Protein AF-A0A6P1TT01-F1 (afdb_monomer_lite)

Radius of gyration: 15.27 Å; chains: 1; bounding box: 37×25×44 Å

Organism: NCBI:txid2696063

Foldseek 3Di:
DPPLLLVVLQVLLVVLLVLLCVQQVDPDDALVSLCQQLVPVHHFKDLDPCPDPVRNVVSVVLSVLSNVLCCVNVVPCVVDPSVPDDDDPVNSVVSVVSSVVSVVSSVSMHTDPVD

Structure (mmCIF, N/CA/C/O backbone):
data_AF-A0A6P1TT01-F1
#
_entry.id   AF-A0A6P1TT01-F1
#
loop_
_atom_site.group_PDB
_atom_site.id
_atom_site.type_symbol
_atom_site.label_atom_id
_atom_site.label_alt_id
_atom_site.label_comp_id
_atom_site.label_asym_id
_atom_site.label_entity_id
_atom_site.label_seq_id
_atom_site.pdbx_PDB_ins_code
_atom_site.Cartn_x
_atom_site.Cartn_y
_atom_site.Cartn_z
_atom_site.occupancy
_atom_site.B_iso_or_equiv
_atom_site.auth_seq_id
_atom_site.auth_comp_id
_atom_site.auth_asym_id
_atom_site.auth_atom_id
_atom_site.pdbx_PDB_model_num
ATOM 1 N N . MET A 1 1 ? 21.990 -9.1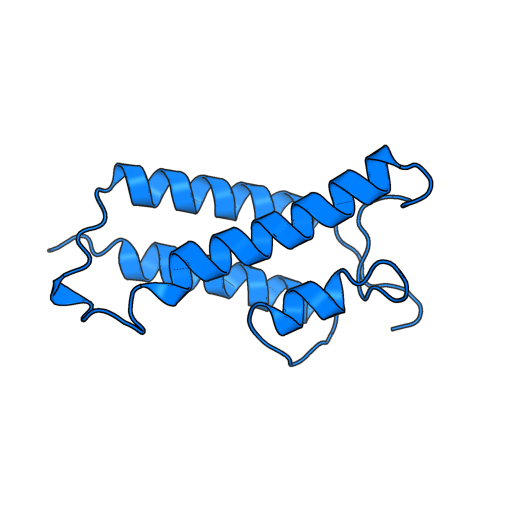92 -22.691 1.00 42.09 1 MET A N 1
ATOM 2 C CA . MET A 1 1 ? 20.644 -9.279 -22.089 1.00 42.09 1 MET A CA 1
ATOM 3 C C . MET A 1 1 ? 20.247 -7.845 -21.770 1.00 42.09 1 MET A C 1
ATOM 5 O O . MET A 1 1 ? 21.066 -7.169 -21.169 1.00 42.09 1 MET A O 1
ATOM 9 N N . ARG A 1 2 ? 19.124 -7.308 -22.267 1.00 50.53 2 ARG A N 1
ATOM 10 C CA . ARG A 1 2 ? 18.625 -6.043 -21.694 1.00 50.53 2 ARG A CA 1
ATOM 11 C C . ARG A 1 2 ? 18.121 -6.413 -20.307 1.00 50.53 2 ARG A C 1
ATOM 13 O O . ARG A 1 2 ? 17.272 -7.296 -20.224 1.00 50.53 2 ARG A O 1
ATOM 20 N N . GLU A 1 3 ? 18.691 -5.831 -19.261 1.00 55.94 3 GLU A N 1
ATOM 21 C CA . GLU A 1 3 ? 18.116 -5.933 -17.923 1.00 55.94 3 GLU A CA 1
ATOM 22 C C . GLU A 1 3 ? 16.812 -5.142 -17.949 1.00 55.94 3 GLU A C 1
ATOM 24 O O . GLU A 1 3 ? 16.793 -3.915 -17.916 1.00 55.94 3 GLU A O 1
ATOM 29 N N . ASP A 1 4 ? 15.715 -5.855 -18.181 1.00 69.69 4 ASP A N 1
ATOM 30 C CA . ASP A 1 4 ? 14.397 -5.252 -18.267 1.00 69.69 4 ASP A CA 1
ATOM 31 C C . ASP A 1 4 ? 13.809 -5.159 -16.857 1.00 69.69 4 ASP A C 1
ATOM 33 O O . ASP A 1 4 ? 12.984 -5.973 -16.439 1.00 69.69 4 ASP A O 1
ATOM 37 N N . TYR A 1 5 ? 14.276 -4.167 -16.093 1.00 80.25 5 TYR A N 1
ATOM 38 C CA . TYR A 1 5 ? 13.797 -3.894 -14.732 1.00 80.25 5 TYR A CA 1
ATOM 39 C C . TYR A 1 5 ? 12.298 -3.578 -14.677 1.00 80.25 5 TYR A C 1
ATOM 41 O O . TYR A 1 5 ? 11.715 -3.560 -13.592 1.00 80.25 5 TYR A O 1
ATOM 49 N N . TYR A 1 6 ? 11.665 -3.336 -15.831 1.00 80.00 6 TYR A N 1
ATOM 50 C CA . TYR A 1 6 ? 10.225 -3.158 -15.930 1.00 80.00 6 TYR A CA 1
ATOM 51 C C . TYR A 1 6 ? 9.474 -4.333 -15.319 1.00 80.00 6 TYR A C 1
ATOM 53 O O . TYR A 1 6 ? 8.610 -4.108 -14.481 1.00 80.00 6 TYR A O 1
ATOM 61 N N . ASP A 1 7 ? 9.816 -5.567 -15.702 1.00 83.81 7 ASP A N 1
ATOM 62 C CA . ASP A 1 7 ? 9.076 -6.747 -15.250 1.00 83.81 7 ASP A CA 1
ATOM 63 C C . ASP A 1 7 ? 9.227 -6.924 -13.733 1.00 83.81 7 ASP A C 1
ATOM 65 O O . ASP A 1 7 ? 8.249 -7.194 -13.041 1.00 83.81 7 ASP A O 1
ATOM 69 N N . ALA A 1 8 ? 10.420 -6.659 -13.191 1.00 88.62 8 ALA A N 1
ATOM 70 C CA . ALA A 1 8 ? 10.661 -6.698 -11.750 1.00 88.62 8 ALA A CA 1
ATOM 71 C C . ALA A 1 8 ? 9.827 -5.652 -10.992 1.00 88.62 8 ALA A C 1
ATOM 73 O O . ALA A 1 8 ? 9.140 -5.987 -10.029 1.00 88.62 8 ALA A O 1
ATOM 74 N N . VAL A 1 9 ? 9.847 -4.392 -11.439 1.00 89.25 9 VAL A N 1
ATOM 75 C CA . VAL A 1 9 ? 9.070 -3.302 -10.824 1.00 89.25 9 VAL A CA 1
ATOM 76 C C . VAL A 1 9 ? 7.564 -3.550 -10.952 1.00 89.25 9 VAL A C 1
ATOM 78 O O . VAL A 1 9 ? 6.810 -3.324 -10.005 1.00 89.25 9 VAL A O 1
ATOM 81 N N . PHE A 1 10 ? 7.121 -4.034 -12.111 1.00 88.38 10 PHE A N 1
ATOM 82 C CA . PHE A 1 10 ? 5.718 -4.296 -12.408 1.00 88.38 10 PHE A CA 1
ATOM 83 C C . PHE A 1 10 ? 5.157 -5.439 -11.558 1.00 88.38 10 PHE A C 1
ATOM 85 O O . PHE A 1 10 ? 4.098 -5.285 -10.946 1.00 88.38 10 PHE A O 1
ATOM 92 N N . GLU A 1 11 ? 5.871 -6.563 -11.464 1.00 90.75 11 GLU A N 1
ATOM 93 C CA . GLU A 1 11 ? 5.462 -7.688 -10.618 1.00 90.75 11 GLU A CA 1
ATOM 94 C C . GLU A 1 11 ? 5.544 -7.339 -9.126 1.00 90.75 11 GLU A C 1
ATOM 96 O O . GLU A 1 11 ? 4.636 -7.680 -8.365 1.00 90.75 11 GLU A O 1
ATOM 101 N N . ALA A 1 12 ? 6.553 -6.572 -8.700 1.00 93.44 12 ALA A N 1
ATOM 102 C CA . ALA A 1 12 ? 6.638 -6.093 -7.322 1.00 93.44 12 ALA A CA 1
ATOM 103 C C . ALA A 1 12 ? 5.441 -5.193 -6.949 1.00 93.44 12 ALA A C 1
ATOM 105 O O . ALA A 1 12 ? 4.844 -5.358 -5.885 1.00 93.44 12 ALA A O 1
ATOM 106 N N . ALA A 1 13 ? 5.015 -4.296 -7.846 1.00 93.31 13 ALA A N 1
ATOM 107 C CA . ALA A 1 13 ? 3.836 -3.457 -7.626 1.00 93.31 13 ALA A CA 1
ATOM 108 C C . ALA A 1 13 ? 2.526 -4.269 -7.566 1.00 93.31 13 ALA A C 1
ATOM 110 O O . ALA A 1 13 ? 1.648 -3.963 -6.756 1.00 93.31 13 ALA A O 1
ATOM 111 N N . LYS A 1 14 ? 2.389 -5.336 -8.368 1.00 92.81 14 LYS A N 1
ATOM 112 C CA . LYS A 1 14 ? 1.254 -6.272 -8.251 1.00 92.81 14 LYS A CA 1
ATOM 113 C C . LYS A 1 14 ? 1.235 -6.988 -6.903 1.00 92.81 14 LYS A C 1
ATOM 115 O O . LYS A 1 14 ? 0.156 -7.196 -6.349 1.00 92.81 14 LYS A O 1
ATOM 120 N N . GLY A 1 15 ? 2.410 -7.321 -6.368 1.00 95.38 15 GLY A N 1
ATOM 121 C CA . GLY A 1 15 ? 2.563 -7.933 -5.050 1.00 95.38 15 GLY A CA 1
ATOM 122 C C . GLY A 1 15 ? 1.924 -7.116 -3.923 1.00 95.38 15 GLY A C 1
ATOM 123 O O . GLY A 1 15 ? 1.334 -7.694 -3.013 1.00 95.38 15 GLY A O 1
ATOM 124 N N . LEU A 1 16 ? 1.952 -5.779 -3.997 1.00 97.06 16 LEU A N 1
ATOM 125 C CA . LEU A 1 16 ? 1.264 -4.911 -3.030 1.00 97.06 16 LEU A CA 1
ATOM 126 C C . LEU A 1 16 ? -0.256 -5.096 -3.065 1.00 97.06 16 LEU A C 1
ATOM 128 O O . LEU A 1 16 ? -0.874 -5.302 -2.022 1.00 97.06 16 LEU A O 1
ATOM 132 N N . ALA A 1 17 ? -0.856 -5.059 -4.258 1.00 96.31 17 ALA A N 1
ATOM 133 C CA . ALA A 1 17 ? -2.293 -5.281 -4.413 1.00 96.31 17 ALA A CA 1
ATOM 134 C C . ALA A 1 17 ? -2.688 -6.685 -3.937 1.00 96.31 17 ALA A C 1
ATOM 136 O O . ALA A 1 17 ? -3.692 -6.851 -3.250 1.00 96.31 17 ALA A O 1
ATOM 137 N N . GLU A 1 18 ? -1.864 -7.689 -4.237 1.00 97.56 18 GLU A N 1
ATOM 138 C CA . GLU A 1 18 ? -2.103 -9.052 -3.777 1.00 97.56 18 GLU A CA 1
ATOM 139 C C . GLU A 1 18 ? -2.060 -9.169 -2.252 1.00 97.56 18 GLU A C 1
ATOM 141 O O . GLU A 1 18 ? -2.967 -9.747 -1.657 1.00 97.56 18 GLU A O 1
ATOM 146 N N . ARG A 1 19 ? -1.086 -8.537 -1.592 1.00 97.69 19 ARG A N 1
ATOM 147 C CA . ARG A 1 19 ? -1.032 -8.498 -0.125 1.00 97.69 19 ARG A CA 1
ATOM 148 C C . ARG A 1 19 ? -2.247 -7.815 0.490 1.00 97.69 19 ARG A C 1
ATOM 150 O O . ARG A 1 19 ? -2.809 -8.332 1.452 1.00 97.69 19 ARG A O 1
ATOM 157 N N . VAL A 1 20 ? -2.708 -6.703 -0.083 1.00 98.31 20 VAL A N 1
ATOM 158 C CA . VAL A 1 20 ? -3.939 -6.048 0.386 1.00 98.31 20 VAL A CA 1
ATOM 159 C C . VAL A 1 20 ? -5.145 -6.978 0.237 1.00 98.31 20 VAL A C 1
ATOM 161 O O . VAL A 1 20 ? -5.949 -7.070 1.163 1.00 98.31 20 VAL A O 1
ATOM 164 N N . ARG A 1 21 ? -5.271 -7.723 -0.868 1.00 98.25 21 ARG A N 1
ATOM 165 C CA . ARG A 1 21 ? -6.340 -8.726 -1.022 1.00 98.25 21 ARG A CA 1
ATOM 166 C C . ARG A 1 21 ? -6.239 -9.851 0.002 1.00 98.25 21 ARG A C 1
ATOM 168 O O . ARG A 1 21 ? -7.255 -10.220 0.578 1.00 98.25 21 ARG A O 1
ATOM 175 N N . GLN A 1 22 ? -5.039 -10.351 0.282 1.00 98.12 22 GLN A N 1
ATOM 176 C CA . GLN A 1 22 ? -4.830 -11.398 1.288 1.00 98.12 22 GLN A CA 1
ATOM 177 C C . GLN A 1 22 ? -5.249 -10.947 2.691 1.00 98.12 22 GLN A C 1
ATOM 179 O O . GLN A 1 22 ? -5.876 -11.714 3.418 1.00 98.12 22 GLN A O 1
ATOM 184 N N . ILE A 1 23 ? -4.963 -9.694 3.055 1.00 98.25 23 ILE A N 1
ATOM 185 C CA . ILE A 1 23 ? -5.366 -9.123 4.348 1.00 98.25 23 ILE A CA 1
ATOM 186 C C . ILE A 1 23 ? -6.884 -8.899 4.394 1.00 98.25 23 ILE A C 1
ATOM 188 O O . ILE A 1 23 ? -7.542 -9.247 5.371 1.00 98.25 23 ILE A O 1
ATOM 192 N N . THR A 1 24 ? -7.453 -8.305 3.344 1.00 98.12 24 THR A N 1
ATOM 193 C CA . THR A 1 24 ? -8.830 -7.777 3.368 1.00 98.12 24 THR A CA 1
ATOM 194 C C . THR A 1 24 ? -9.898 -8.758 2.888 1.00 98.12 24 THR A C 1
ATOM 196 O O . THR A 1 24 ? -11.071 -8.579 3.202 1.00 98.12 24 THR A O 1
ATOM 199 N N . GLY A 1 25 ? -9.527 -9.769 2.100 1.00 97.38 25 GLY A N 1
ATOM 200 C CA . GLY A 1 25 ? -10.456 -10.647 1.386 1.00 97.38 25 GLY A CA 1
ATOM 201 C C . GLY A 1 25 ? -11.158 -9.997 0.184 1.00 97.38 25 GLY A C 1
ATOM 202 O O . GLY A 1 25 ? -12.046 -10.614 -0.403 1.00 97.38 25 GLY A O 1
ATOM 203 N N . LEU A 1 26 ? -10.798 -8.764 -0.187 1.00 97.75 26 LEU A N 1
ATOM 204 C CA . LEU A 1 26 ? -11.374 -8.075 -1.343 1.00 97.75 26 LEU A CA 1
ATOM 205 C C . LEU A 1 26 ? -10.919 -8.717 -2.663 1.00 97.75 26 LEU A C 1
ATOM 207 O O . LEU A 1 26 ? -9.805 -9.222 -2.777 1.00 97.75 26 LEU A O 1
ATOM 211 N N . SER A 1 27 ? -11.773 -8.645 -3.687 1.00 96.31 27 SER A N 1
ATOM 212 C CA . SER A 1 27 ? -11.480 -9.121 -5.049 1.00 96.31 27 SER A CA 1
ATOM 213 C C . SER A 1 27 ? -11.270 -7.996 -6.069 1.00 96.31 27 SER A C 1
ATOM 215 O O . SER A 1 27 ? -10.977 -8.273 -7.231 1.00 96.31 27 SER A O 1
ATOM 217 N N . SER A 1 28 ? -11.417 -6.732 -5.656 1.00 95.00 28 SER A N 1
ATOM 218 C CA . SER A 1 28 ? -11.143 -5.570 -6.506 1.00 95.00 28 SER A CA 1
ATOM 219 C C . SER A 1 28 ? -9.642 -5.415 -6.797 1.00 95.00 28 SER A C 1
ATOM 221 O O . SER A 1 28 ? -8.787 -6.068 -6.190 1.00 95.00 28 SER A O 1
ATOM 223 N N . ASP A 1 29 ? -9.307 -4.540 -7.748 1.00 89.00 29 ASP A N 1
ATOM 224 C CA . ASP A 1 29 ? -7.927 -4.294 -8.175 1.00 89.00 29 ASP A CA 1
ATOM 225 C C . ASP A 1 29 ? -7.632 -2.793 -8.324 1.00 89.00 29 ASP A C 1
ATOM 227 O O . ASP A 1 29 ? -8.535 -1.958 -8.402 1.00 89.00 29 ASP A O 1
ATOM 231 N N . GLY A 1 30 ? -6.345 -2.449 -8.353 1.00 86.75 30 GLY A N 1
ATOM 232 C CA . GLY A 1 30 ? -5.853 -1.080 -8.505 1.00 86.75 30 GLY A CA 1
ATOM 233 C C . GLY A 1 30 ? -6.391 -0.077 -7.491 1.00 86.75 30 GLY A C 1
ATOM 234 O O . GLY A 1 30 ? -6.542 -0.399 -6.317 1.00 86.75 30 GLY A O 1
ATOM 235 N N . GLY A 1 31 ? -6.643 1.159 -7.933 1.00 90.62 31 GLY A N 1
ATOM 236 C CA . GLY A 1 31 ? -7.080 2.238 -7.039 1.00 90.62 31 GLY A CA 1
ATOM 237 C C . GLY A 1 31 ? -8.352 1.891 -6.260 1.00 90.62 31 GLY A C 1
ATOM 238 O O . GLY A 1 31 ? -8.445 2.174 -5.072 1.00 90.62 31 GLY A O 1
ATOM 239 N N . GLU A 1 32 ? -9.302 1.181 -6.877 1.00 94.94 32 GLU A N 1
ATOM 240 C CA . GLU A 1 32 ? -10.535 0.760 -6.200 1.00 94.94 32 GLU A CA 1
ATOM 241 C C . GLU A 1 32 ? -10.256 -0.143 -4.988 1.00 94.94 32 GLU A C 1
ATOM 243 O O . GLU A 1 32 ? -10.896 0.005 -3.944 1.00 94.94 32 GLU A O 1
ATOM 248 N N . LEU A 1 33 ? -9.290 -1.062 -5.102 1.00 97.50 33 LEU A N 1
ATOM 249 C CA . LEU A 1 33 ? -8.865 -1.917 -3.993 1.00 97.50 33 LEU A CA 1
ATOM 250 C C . LEU A 1 33 ? -8.351 -1.089 -2.817 1.00 97.50 33 LEU A C 1
ATOM 252 O O . LEU A 1 33 ? -8.808 -1.286 -1.693 1.00 97.50 33 LEU A O 1
ATOM 256 N N . PHE A 1 34 ? -7.439 -0.151 -3.070 1.00 97.50 34 PHE A N 1
ATOM 257 C CA . PHE A 1 34 ? -6.838 0.656 -2.010 1.00 97.50 34 PHE A CA 1
ATOM 258 C C . PHE A 1 34 ? -7.847 1.626 -1.386 1.00 97.50 34 PHE A C 1
ATOM 260 O O . PHE A 1 34 ? -7.902 1.741 -0.162 1.00 97.50 34 PHE A O 1
ATOM 267 N N . GLN A 1 35 ? -8.716 2.249 -2.188 1.00 97.06 35 GLN A N 1
ATOM 268 C CA . GLN A 1 35 ? -9.781 3.114 -1.672 1.00 97.06 35 GLN A CA 1
ATOM 269 C C . GLN A 1 35 ? -10.752 2.358 -0.765 1.00 97.06 35 GLN A C 1
ATOM 271 O O . GLN A 1 35 ? -11.108 2.871 0.294 1.00 97.06 35 GLN A O 1
ATOM 276 N N . LYS A 1 36 ? -11.160 1.138 -1.140 1.00 97.50 36 LYS A N 1
ATOM 277 C CA . LYS A 1 36 ? -12.036 0.305 -0.301 1.00 97.50 36 LYS A CA 1
ATOM 278 C C . LYS A 1 36 ? -11.322 -0.191 0.954 1.00 97.50 36 LYS A C 1
ATOM 280 O O . LYS A 1 36 ? -11.875 -0.091 2.044 1.00 97.50 36 LYS A O 1
ATOM 285 N N . ALA A 1 37 ? -10.097 -0.697 0.818 1.00 98.06 37 ALA A N 1
ATOM 286 C CA . ALA A 1 37 ? -9.344 -1.262 1.935 1.00 98.06 37 ALA A CA 1
ATOM 287 C C . ALA A 1 37 ? -9.056 -0.231 3.040 1.00 98.06 37 ALA A C 1
ATOM 289 O O . ALA A 1 37 ? -9.174 -0.553 4.222 1.00 98.06 37 ALA A O 1
ATOM 290 N N . PHE A 1 38 ? -8.748 1.010 2.652 1.00 97.50 38 PHE A N 1
ATOM 291 C CA . PHE A 1 38 ? -8.386 2.111 3.548 1.00 97.50 38 PHE A CA 1
ATOM 292 C C . PHE A 1 38 ? -9.495 3.179 3.662 1.00 97.50 38 PHE A C 1
ATOM 294 O O . PHE A 1 38 ? -9.225 4.364 3.885 1.00 97.50 38 PHE A O 1
ATOM 301 N N . ALA A 1 39 ? -10.763 2.803 3.487 1.00 95.19 39 ALA A N 1
ATOM 302 C CA . ALA A 1 39 ? -11.878 3.737 3.619 1.00 95.19 39 ALA A CA 1
ATOM 303 C C . ALA A 1 39 ? -12.024 4.207 5.080 1.00 95.19 39 ALA A C 1
ATOM 305 O O . ALA A 1 39 ? -12.426 3.428 5.929 1.00 95.19 39 ALA A O 1
ATOM 306 N N . LYS A 1 40 ? -11.765 5.487 5.392 1.00 86.75 40 LYS A N 1
ATOM 307 C CA . LYS A 1 40 ? -11.751 6.011 6.783 1.00 86.75 40 LYS A CA 1
ATOM 308 C C . LYS A 1 40 ? -12.986 5.671 7.633 1.00 86.75 40 LYS A C 1
ATOM 310 O O . LYS A 1 40 ? -12.863 5.564 8.846 1.00 86.75 40 LYS A O 1
ATOM 315 N N . GLY A 1 41 ? -14.164 5.565 7.016 1.00 88.44 41 GLY A N 1
ATOM 316 C CA . GLY A 1 41 ? -15.415 5.268 7.723 1.00 88.44 41 GLY A CA 1
ATOM 317 C C . GLY A 1 41 ? -15.740 3.779 7.857 1.00 88.44 41 GLY A C 1
ATOM 318 O O . GLY A 1 41 ? -16.496 3.412 8.747 1.00 88.44 41 GLY A O 1
ATOM 319 N N . ASP A 1 42 ? -15.192 2.936 6.983 1.00 94.56 42 ASP A N 1
ATOM 320 C CA . ASP A 1 42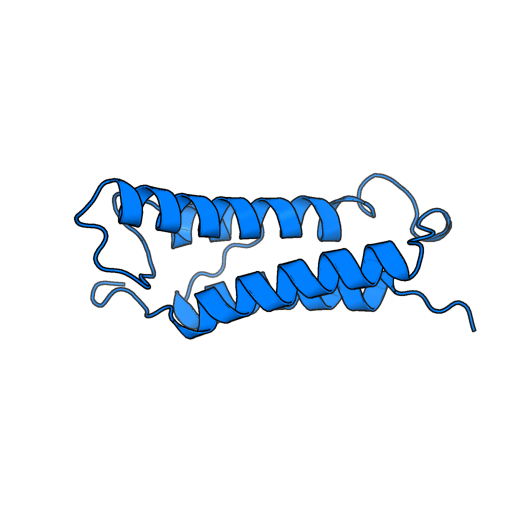 ? -15.490 1.501 6.928 1.00 94.56 42 ASP A CA 1
ATOM 321 C C . ASP A 1 42 ? -14.309 0.725 6.306 1.00 94.56 42 ASP A C 1
ATOM 323 O O . ASP A 1 42 ? -14.437 0.142 5.223 1.00 94.56 42 ASP A O 1
ATOM 327 N N . PRO A 1 43 ? -13.115 0.783 6.925 1.00 96.38 43 PRO A N 1
ATOM 328 C CA . PRO A 1 43 ? -11.923 0.181 6.345 1.00 96.38 43 PRO A CA 1
ATOM 329 C C . PRO A 1 43 ? -11.977 -1.345 6.474 1.00 96.38 43 PRO A C 1
ATOM 331 O O . PRO A 1 43 ? -12.696 -1.903 7.305 1.00 96.38 43 PRO A O 1
ATOM 334 N N . TYR A 1 44 ? -11.175 -2.035 5.666 1.00 98.25 44 TYR A N 1
ATOM 335 C CA . TYR A 1 44 ? -11.019 -3.491 5.752 1.00 98.25 44 TYR A CA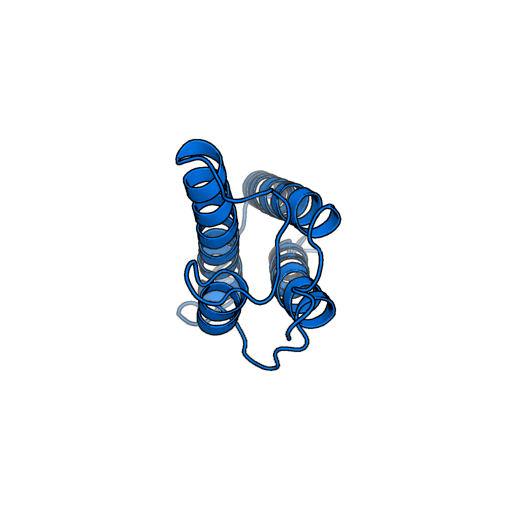 1
ATOM 336 C C . TYR A 1 44 ? -9.777 -3.920 6.522 1.00 98.25 44 TYR A C 1
ATOM 338 O O . TYR A 1 44 ? -9.658 -5.087 6.896 1.00 98.25 44 TYR A O 1
ATOM 346 N N . LEU A 1 45 ? -8.865 -2.986 6.774 1.00 97.69 45 LEU A N 1
ATOM 347 C CA . LEU A 1 45 ? -7.654 -3.222 7.536 1.00 97.69 45 LEU A CA 1
ATOM 348 C C . LEU A 1 45 ? -7.326 -2.039 8.447 1.00 97.69 45 LEU A C 1
ATOM 350 O O . LEU A 1 45 ? -7.865 -0.944 8.284 1.00 97.69 45 LEU A O 1
ATOM 354 N N . PHE A 1 46 ? -6.434 -2.271 9.401 1.00 96.56 46 PHE A N 1
ATOM 355 C CA . PHE A 1 46 ? -5.858 -1.254 10.273 1.00 96.56 46 PHE A CA 1
ATOM 356 C C . PHE A 1 46 ? -4.419 -1.630 10.634 1.00 96.56 46 PHE A C 1
ATOM 358 O O . PHE A 1 46 ? -4.087 -2.811 10.663 1.00 96.56 46 PHE A O 1
ATOM 365 N N . PHE A 1 47 ? -3.585 -0.634 10.925 1.00 96.69 47 PHE A N 1
ATOM 366 C CA . PHE A 1 47 ? -2.224 -0.827 11.455 1.00 96.69 47 PHE A CA 1
ATOM 367 C C . PHE A 1 47 ? -1.903 0.117 12.628 1.00 96.69 47 PHE A C 1
ATOM 369 O O . PHE A 1 47 ? -0.888 -0.032 13.296 1.00 96.69 47 PHE A O 1
ATOM 376 N N . ASN A 1 48 ? -2.784 1.079 12.918 1.00 94.44 48 ASN A N 1
ATOM 377 C CA . ASN A 1 48 ? -2.709 1.963 14.078 1.00 94.44 48 ASN A CA 1
ATOM 378 C C . ASN A 1 48 ? -4.115 2.141 14.689 1.00 94.44 48 ASN A C 1
ATOM 380 O O . ASN A 1 48 ? -5.079 1.516 14.236 1.00 94.44 48 ASN A O 1
ATOM 384 N N . SER A 1 49 ? -4.250 2.966 15.733 1.00 93.00 49 SER A N 1
ATOM 385 C CA . SER A 1 49 ? -5.520 3.102 16.465 1.00 93.00 49 SER A CA 1
ATOM 386 C C . SER A 1 49 ? -6.536 4.055 15.812 1.00 93.00 49 SER A C 1
ATOM 388 O O . SER A 1 49 ? -7.704 4.082 16.215 1.00 93.00 49 SER A O 1
ATOM 390 N N . MET A 1 50 ? -6.104 4.835 14.809 1.00 91.38 50 MET A N 1
ATOM 391 C CA . MET A 1 50 ? -6.870 5.888 14.123 1.00 91.38 50 MET A CA 1
ATOM 392 C C . MET A 1 50 ? -7.604 6.877 15.056 1.00 91.38 50 MET A C 1
ATOM 394 O O . MET A 1 50 ? -8.618 7.464 14.663 1.00 91.38 50 MET A O 1
ATOM 398 N N . GLN A 1 51 ? -7.123 7.085 16.286 1.00 94.31 51 GLN A N 1
ATOM 399 C CA . GLN A 1 51 ? -7.778 7.970 17.257 1.00 94.31 51 GLN A CA 1
ATOM 400 C C . GLN A 1 51 ? -7.418 9.434 17.004 1.00 94.31 51 GLN A C 1
ATOM 402 O O . GLN A 1 51 ? -8.285 10.313 16.983 1.00 94.31 51 GLN A O 1
ATOM 407 N N . THR A 1 52 ? -6.136 9.692 16.761 1.00 97.19 52 THR A N 1
ATOM 408 C CA . THR A 1 52 ? -5.583 11.033 16.567 1.00 97.19 52 THR A CA 1
ATOM 409 C C . THR A 1 52 ? -5.586 11.453 15.100 1.00 97.19 52 THR A C 1
ATOM 411 O O . THR A 1 52 ? -5.623 10.629 14.184 1.00 97.19 52 THR A O 1
ATOM 414 N N . ASP A 1 53 ? -5.511 12.760 14.854 1.00 97.56 53 ASP A N 1
ATOM 415 C CA . ASP A 1 53 ? -5.415 13.288 13.489 1.00 97.56 53 ASP A CA 1
ATOM 416 C C . ASP A 1 53 ? -4.099 12.890 12.806 1.00 97.56 53 ASP A C 1
ATOM 418 O O . ASP A 1 53 ? -4.083 12.668 11.593 1.00 97.56 53 ASP A O 1
ATOM 422 N N . SER A 1 54 ? -3.024 12.711 13.579 1.00 97.50 54 SER A N 1
ATOM 423 C CA . SER A 1 54 ? -1.747 12.185 13.088 1.00 97.50 54 SER A CA 1
ATOM 424 C C . SER A 1 54 ? -1.889 10.752 12.576 1.00 97.50 54 SER A C 1
ATOM 426 O O . SER A 1 54 ? -1.520 10.477 11.439 1.00 97.50 54 SER A O 1
ATOM 428 N N . GLU A 1 55 ? -2.505 9.857 13.355 1.00 96.69 55 GLU A N 1
ATOM 429 C CA . GLU A 1 55 ? -2.722 8.458 12.951 1.00 96.69 55 GLU A CA 1
ATOM 430 C C . GLU A 1 55 ? -3.646 8.344 11.735 1.00 96.69 55 GLU A C 1
ATOM 432 O O . GLU A 1 55 ? -3.400 7.548 10.829 1.00 96.69 55 GLU A O 1
ATOM 437 N N . LYS A 1 56 ? -4.700 9.168 11.674 1.00 96.38 56 LYS A N 1
ATOM 438 C CA . LYS A 1 56 ? -5.594 9.232 10.506 1.00 96.38 56 LYS A CA 1
ATOM 439 C C . LYS A 1 56 ? -4.864 9.741 9.265 1.00 96.38 56 LYS A C 1
ATOM 441 O O . LYS A 1 56 ? -5.161 9.293 8.154 1.00 96.38 56 LYS A O 1
ATOM 446 N N . SER A 1 57 ? -3.948 10.692 9.433 1.00 97.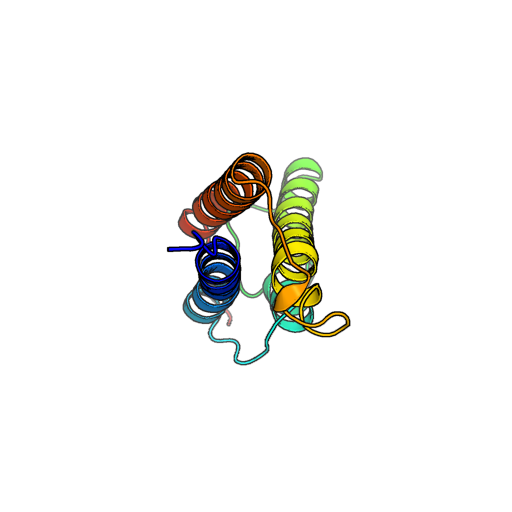44 57 SER A N 1
ATOM 447 C CA . SER A 1 57 ? -3.130 11.221 8.339 1.00 97.44 57 SER A CA 1
ATOM 448 C C . SER A 1 57 ? -2.143 10.171 7.843 1.00 97.44 57 SER A C 1
ATOM 450 O O . SER A 1 57 ? -2.058 9.955 6.641 1.00 97.44 57 SER A O 1
ATOM 452 N N . GLU A 1 58 ? -1.489 9.444 8.747 1.00 97.69 58 GLU A N 1
ATOM 453 C CA . GLU A 1 58 ? -0.608 8.322 8.412 1.00 97.69 58 GLU A CA 1
ATOM 454 C C . GLU A 1 58 ? -1.364 7.209 7.673 1.00 97.69 58 GLU A C 1
ATOM 456 O O . GLU A 1 58 ? -0.950 6.789 6.594 1.00 97.69 58 GLU A O 1
ATOM 461 N N . PHE A 1 59 ? -2.539 6.812 8.171 1.00 97.62 59 PHE A N 1
ATOM 462 C CA . PHE A 1 59 ? -3.412 5.840 7.505 1.00 97.62 59 PHE A CA 1
ATOM 463 C C . PHE A 1 59 ? -3.791 6.275 6.082 1.00 97.62 59 PHE A C 1
ATOM 465 O O . PHE A 1 59 ? -3.809 5.471 5.148 1.00 97.62 59 PHE A O 1
ATOM 472 N N . THR A 1 60 ? -4.043 7.574 5.895 1.00 97.44 60 THR A N 1
ATOM 473 C CA . THR A 1 60 ? -4.301 8.156 4.569 1.00 97.44 60 THR A CA 1
ATOM 474 C C . THR A 1 60 ? -3.053 8.119 3.691 1.00 97.44 60 THR A C 1
ATOM 476 O O . THR A 1 60 ? -3.145 7.741 2.526 1.00 97.44 60 THR A O 1
ATOM 479 N N . GLY A 1 61 ? -1.893 8.463 4.250 1.00 97.88 61 GLY A N 1
ATOM 480 C CA . GLY A 1 61 ? -0.623 8.491 3.535 1.00 97.88 61 GLY A CA 1
ATOM 481 C C . GLY A 1 61 ? -0.211 7.117 3.014 1.00 97.88 61 GLY A C 1
ATOM 482 O O . GLY A 1 61 ? 0.246 7.014 1.880 1.00 97.88 61 GLY A O 1
ATOM 483 N N . VAL A 1 62 ? -0.443 6.044 3.779 1.00 97.81 62 VAL A N 1
ATOM 484 C CA . VAL A 1 62 ? -0.181 4.670 3.313 1.00 97.81 62 VAL A CA 1
ATOM 485 C C . VAL A 1 62 ? -1.071 4.312 2.124 1.00 97.81 62 VAL A C 1
ATOM 487 O O . VAL A 1 62 ? -0.577 3.776 1.130 1.00 97.81 62 VAL A O 1
ATOM 490 N N . LYS A 1 63 ? -2.364 4.657 2.174 1.00 97.94 63 LYS A N 1
ATOM 491 C CA . LYS A 1 63 ? -3.273 4.469 1.034 1.00 97.94 63 LYS A CA 1
ATOM 492 C C . LYS A 1 63 ? -2.760 5.199 -0.210 1.00 97.94 63 LYS A C 1
ATOM 494 O O . LYS A 1 63 ? -2.655 4.599 -1.276 1.00 97.94 63 LYS A O 1
ATOM 499 N N . GLU A 1 64 ? -2.429 6.479 -0.073 1.00 97.69 64 GLU A N 1
ATOM 500 C CA . GLU A 1 64 ? -1.975 7.321 -1.186 1.00 97.69 64 GLU A CA 1
ATOM 501 C C . GLU A 1 64 ? -0.624 6.858 -1.747 1.00 97.69 64 GLU A C 1
ATOM 503 O O . GLU A 1 64 ? -0.426 6.879 -2.961 1.00 97.69 64 GLU A O 1
ATOM 508 N N . LEU A 1 65 ? 0.279 6.362 -0.896 1.00 97.62 65 LEU A N 1
ATOM 509 C CA . LEU A 1 65 ? 1.537 5.745 -1.313 1.00 97.62 65 LEU A CA 1
ATOM 510 C C . LEU A 1 65 ? 1.293 4.511 -2.190 1.00 97.62 65 LEU A C 1
ATOM 512 O O . LEU A 1 65 ? 1.905 4.385 -3.252 1.00 97.62 65 LEU A O 1
ATOM 516 N N . LEU A 1 66 ? 0.392 3.615 -1.774 1.00 97.00 66 LEU A N 1
ATOM 517 C CA . LEU A 1 66 ? 0.034 2.423 -2.549 1.00 97.00 66 LEU A CA 1
ATOM 518 C C . LEU A 1 66 ? -0.555 2.806 -3.911 1.00 97.00 66 LEU A C 1
ATOM 520 O O . LEU A 1 66 ? -0.136 2.263 -4.933 1.00 97.00 66 LEU A O 1
ATOM 524 N N . GLU A 1 67 ? -1.467 3.779 -3.945 1.00 96.00 67 GLU A N 1
ATOM 525 C CA . GLU A 1 67 ? -2.040 4.292 -5.193 1.00 96.00 67 GLU A CA 1
ATOM 526 C C . GLU A 1 67 ? -0.982 4.926 -6.101 1.00 96.00 67 GLU A C 1
ATOM 528 O O . GLU A 1 67 ? -0.957 4.651 -7.302 1.00 96.00 67 GLU A O 1
ATOM 533 N N . ALA A 1 68 ? -0.079 5.735 -5.541 1.00 94.25 68 ALA A N 1
ATO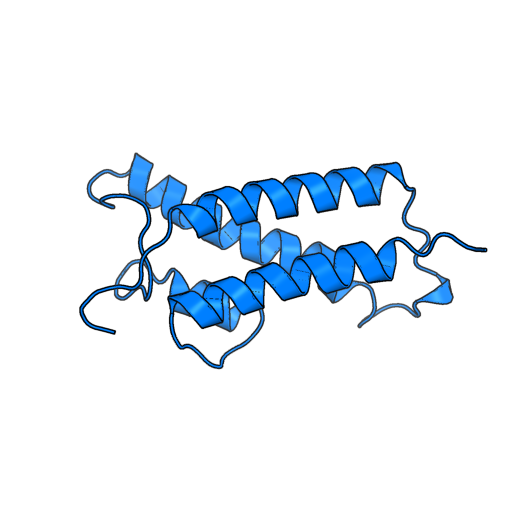M 534 C CA . ALA A 1 68 ? 0.998 6.374 -6.286 1.00 94.25 68 ALA A CA 1
ATOM 535 C C . ALA A 1 68 ? 1.945 5.341 -6.907 1.00 94.25 68 ALA A C 1
ATOM 537 O O . ALA A 1 68 ? 2.213 5.408 -8.108 1.00 94.25 68 ALA A O 1
ATOM 538 N N . ILE A 1 69 ? 2.404 4.352 -6.130 1.00 93.56 69 ILE A N 1
ATOM 539 C CA . ILE A 1 69 ? 3.241 3.253 -6.632 1.00 93.56 69 ILE A CA 1
ATOM 540 C C . ILE A 1 69 ? 2.520 2.529 -7.765 1.00 93.56 69 ILE A C 1
ATOM 542 O O . ILE A 1 69 ? 3.102 2.286 -8.821 1.00 93.56 69 ILE A O 1
ATOM 546 N N . PHE A 1 70 ? 1.244 2.207 -7.568 1.00 90.25 70 PHE A N 1
ATOM 547 C CA . PHE A 1 70 ? 0.489 1.434 -8.536 1.00 90.25 70 PHE A CA 1
ATOM 548 C C . PHE A 1 70 ? 0.255 2.214 -9.835 1.00 90.25 70 PHE A C 1
ATOM 550 O O . PHE A 1 70 ? 0.412 1.658 -10.921 1.00 90.25 70 PHE A O 1
ATOM 557 N N . HIS A 1 71 ? -0.024 3.516 -9.762 1.00 87.25 71 HIS A N 1
ATOM 558 C CA . HIS A 1 71 ? -0.099 4.375 -10.942 1.00 87.25 71 HIS A CA 1
ATOM 559 C C . HIS A 1 71 ? 1.264 4.540 -11.634 1.00 87.25 71 HIS A C 1
ATOM 561 O O . HIS A 1 71 ? 1.331 4.457 -12.857 1.00 87.25 71 HIS A O 1
ATOM 567 N N . LEU A 1 72 ? 2.359 4.719 -10.892 1.00 84.12 72 LEU A N 1
ATOM 568 C CA . LEU A 1 72 ? 3.698 4.898 -11.470 1.00 84.12 72 LEU A CA 1
ATOM 569 C C . LEU A 1 72 ? 4.238 3.624 -12.131 1.00 84.12 72 LEU A C 1
ATOM 571 O O . LEU A 1 72 ? 4.820 3.692 -13.213 1.00 84.12 72 LEU A O 1
ATOM 575 N N . ALA A 1 73 ? 4.058 2.471 -11.484 1.00 80.31 73 ALA A N 1
ATOM 576 C CA . ALA A 1 73 ? 4.630 1.201 -11.918 1.00 80.31 73 ALA A CA 1
ATOM 577 C C . ALA A 1 73 ? 3.732 0.448 -12.913 1.00 80.31 73 ALA A C 1
ATOM 579 O O . ALA A 1 73 ? 4.247 -0.191 -13.831 1.00 80.31 73 ALA A O 1
ATOM 580 N N . ARG A 1 74 ? 2.397 0.528 -12.775 1.00 69.38 74 ARG A N 1
ATOM 581 C CA . ARG A 1 74 ? 1.453 -0.201 -13.645 1.00 69.38 74 ARG A CA 1
ATOM 582 C C . ARG A 1 74 ? 1.013 0.599 -14.872 1.00 69.38 74 ARG A C 1
ATOM 584 O O . ARG A 1 74 ? 0.774 -0.002 -15.917 1.00 69.38 74 ARG A O 1
ATOM 591 N N . ASN A 1 75 ? 0.929 1.930 -14.788 1.00 59.22 75 ASN A N 1
ATOM 592 C CA . ASN A 1 75 ? 0.369 2.758 -15.866 1.00 59.22 75 ASN A CA 1
ATOM 593 C C . ASN A 1 75 ? 1.275 3.147 -17.067 1.00 59.22 75 ASN A C 1
ATOM 595 O O . ASN A 1 75 ? 0.774 3.797 -17.985 1.00 59.22 75 ASN A O 1
ATOM 599 N N . PRO A 1 76 ? 2.567 2.783 -17.176 1.00 52.91 76 PRO A N 1
ATOM 600 C CA . PRO A 1 76 ? 3.328 3.209 -18.348 1.00 52.91 76 PRO A CA 1
ATOM 601 C C . PRO A 1 76 ? 3.142 2.360 -19.611 1.00 52.91 76 PRO A C 1
ATOM 603 O O . PRO A 1 76 ? 3.272 2.882 -20.720 1.00 52.91 76 PRO A O 1
ATOM 606 N N . ALA A 1 77 ? 2.776 1.083 -19.469 1.00 51.84 77 ALA A N 1
ATOM 607 C CA . ALA A 1 77 ? 2.561 0.187 -20.609 1.00 51.84 77 ALA A CA 1
ATOM 608 C C . ALA A 1 77 ? 1.164 0.300 -21.245 1.00 51.84 77 ALA A C 1
ATOM 610 O O . ALA A 1 77 ? 0.966 -0.176 -22.360 1.00 51.84 77 ALA A O 1
ATOM 611 N N . ALA A 1 78 ? 0.199 0.937 -20.569 1.00 48.19 78 ALA A N 1
ATOM 612 C CA . ALA A 1 78 ? -1.150 1.140 -21.107 1.00 48.19 78 ALA A CA 1
ATOM 613 C C . ALA A 1 78 ? -1.204 2.245 -22.179 1.00 48.19 78 ALA A C 1
ATOM 615 O O . ALA A 1 78 ? -2.083 2.232 -23.038 1.00 48.19 78 ALA A O 1
ATOM 616 N N . HIS A 1 79 ? -0.248 3.180 -22.151 1.00 49.22 79 HIS A N 1
ATOM 617 C CA . HIS A 1 79 ? -0.208 4.330 -23.059 1.00 49.22 79 HIS A CA 1
ATOM 618 C C . HIS A 1 79 ? 1.045 4.381 -23.949 1.00 49.22 79 HIS A C 1
ATOM 620 O O . HIS A 1 79 ? 1.077 5.166 -24.894 1.00 49.22 79 HIS A O 1
ATOM 626 N N . THR A 1 80 ? 2.057 3.534 -23.701 1.00 48.38 80 THR A N 1
ATOM 627 C CA . THR A 1 80 ? 3.297 3.498 -24.497 1.00 48.38 80 THR A CA 1
ATOM 628 C C . THR A 1 80 ? 3.820 2.060 -24.644 1.00 48.38 80 THR A C 1
ATOM 630 O O . THR A 1 80 ? 3.881 1.342 -23.647 1.00 48.38 80 THR A O 1
ATOM 633 N N . PRO A 1 81 ? 4.240 1.604 -25.844 1.00 53.00 81 PRO A N 1
ATOM 634 C CA . PRO A 1 81 ? 4.811 0.267 -26.022 1.00 53.00 81 PRO A CA 1
ATOM 635 C C . PRO A 1 81 ? 6.036 0.017 -25.127 1.00 53.00 81 PRO A C 1
ATOM 637 O O . PRO A 1 81 ? 6.927 0.864 -25.052 1.00 53.00 81 PRO A O 1
ATOM 640 N N . LYS A 1 82 ? 6.130 -1.185 -24.534 1.00 53.88 82 LYS A N 1
ATOM 641 C CA . LYS A 1 82 ? 7.230 -1.638 -23.648 1.00 53.88 82 LYS A CA 1
ATOM 642 C C . LYS A 1 82 ? 8.638 -1.378 -24.215 1.00 53.88 82 LYS A C 1
ATOM 644 O O . LYS A 1 82 ? 9.554 -1.065 -23.468 1.00 53.88 82 LYS A O 1
ATOM 649 N N . ILE A 1 83 ? 8.801 -1.413 -25.543 1.00 51.75 83 ILE A N 1
ATOM 650 C CA . ILE A 1 83 ? 10.064 -1.106 -26.249 1.00 51.75 83 ILE A CA 1
ATOM 651 C C . ILE A 1 83 ? 10.629 0.289 -25.919 1.00 51.75 83 ILE A C 1
ATOM 653 O O . ILE A 1 83 ? 11.846 0.473 -25.969 1.00 51.75 83 ILE A O 1
ATOM 657 N N . ASN A 1 84 ? 9.775 1.250 -25.554 1.00 51.31 84 ASN A N 1
ATOM 658 C CA . ASN A 1 84 ? 10.177 2.622 -25.234 1.00 51.31 84 ASN A CA 1
ATOM 659 C C . ASN A 1 84 ? 10.411 2.850 -23.733 1.00 51.31 84 ASN A C 1
ATOM 661 O O . ASN A 1 84 ? 10.829 3.936 -23.334 1.00 51.31 84 ASN A O 1
ATOM 665 N N . TRP A 1 85 ? 10.166 1.841 -22.896 1.00 58.16 85 TRP A N 1
ATOM 666 C CA . TRP A 1 85 ? 10.349 1.929 -21.455 1.00 58.16 85 TRP A CA 1
ATOM 667 C C . TRP A 1 85 ? 11.791 1.576 -21.079 1.00 58.16 85 TRP A C 1
ATOM 669 O O . TRP A 1 85 ? 12.101 0.470 -20.650 1.00 58.16 85 TRP A O 1
ATOM 679 N N . ARG A 1 86 ? 12.710 2.527 -21.271 1.00 59.16 86 ARG A N 1
ATOM 680 C CA . ARG A 1 86 ? 14.055 2.443 -20.686 1.00 59.16 86 ARG A CA 1
ATOM 681 C C . ARG A 1 86 ? 14.002 3.014 -19.276 1.00 59.16 86 ARG A C 1
ATOM 683 O O . 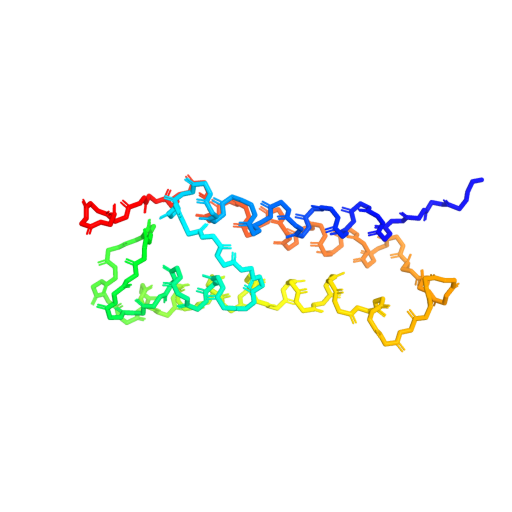ARG A 1 86 ? 14.172 4.215 -19.088 1.00 59.16 86 ARG A O 1
ATOM 690 N N . VAL A 1 87 ? 13.715 2.171 -18.291 1.00 63.50 87 VAL A N 1
ATOM 691 C CA . VAL A 1 87 ? 13.974 2.546 -16.898 1.00 63.50 87 VAL A CA 1
ATOM 692 C C . VAL A 1 87 ? 15.467 2.414 -16.663 1.00 63.50 87 VAL A C 1
ATOM 694 O O . VAL A 1 87 ? 16.017 1.322 -16.761 1.00 63.50 87 VAL A O 1
ATOM 697 N N . GLU A 1 88 ? 16.106 3.548 -16.394 1.00 74.56 88 GLU A N 1
ATOM 698 C CA . GLU A 1 88 ? 17.426 3.598 -15.768 1.00 74.56 88 GLU A CA 1
ATOM 699 C C . GLU A 1 88 ? 17.397 2.746 -14.491 1.00 74.56 88 GLU A C 1
ATOM 701 O O . GLU A 1 88 ? 16.465 2.875 -13.694 1.00 74.56 88 GLU A O 1
ATOM 706 N N . GLU A 1 89 ? 18.403 1.897 -14.288 1.00 82.88 89 GLU A N 1
ATOM 707 C CA . GLU A 1 89 ? 18.525 1.001 -13.126 1.00 82.88 89 GLU A CA 1
ATOM 708 C C . GLU A 1 89 ? 18.244 1.728 -11.800 1.00 82.88 89 GLU A C 1
ATOM 710 O O . GLU A 1 89 ? 17.459 1.258 -10.980 1.00 82.88 89 GLU A O 1
ATOM 715 N N . THR A 1 90 ? 18.787 2.938 -11.631 1.00 85.31 90 THR A N 1
ATOM 716 C CA . THR A 1 90 ? 18.558 3.785 -10.451 1.00 85.31 90 THR A CA 1
ATOM 717 C C . THR A 1 90 ? 17.077 4.053 -10.201 1.00 85.31 90 THR A C 1
ATOM 719 O O . THR A 1 90 ? 16.599 3.897 -9.082 1.00 85.31 90 THR A O 1
ATOM 722 N N . LYS A 1 91 ? 16.311 4.371 -11.249 1.00 84.25 91 LYS A N 1
ATOM 723 C CA . LYS A 1 91 ? 14.872 4.614 -11.119 1.00 84.25 91 LYS A CA 1
ATOM 724 C C . LYS A 1 91 ? 14.119 3.334 -10.751 1.00 84.25 91 LYS A C 1
ATOM 726 O O . LYS A 1 91 ? 13.131 3.407 -10.022 1.00 84.25 91 LYS A O 1
ATOM 731 N N . ALA A 1 92 ? 14.559 2.167 -11.228 1.00 87.25 92 ALA A N 1
ATOM 732 C CA . ALA A 1 92 ? 13.986 0.897 -10.783 1.00 87.25 92 ALA A CA 1
ATOM 733 C C . ALA A 1 92 ? 14.255 0.660 -9.292 1.00 87.25 92 ALA A C 1
ATOM 735 O O . ALA A 1 92 ? 13.327 0.319 -8.562 1.00 87.25 92 ALA A O 1
ATOM 736 N N . LEU A 1 93 ? 15.489 0.889 -8.833 1.00 91.25 93 LEU A N 1
ATOM 737 C CA . LEU A 1 93 ? 15.872 0.749 -7.426 1.00 91.25 93 LEU A CA 1
ATOM 738 C C . LEU A 1 93 ? 15.088 1.700 -6.511 1.00 91.25 93 LEU A C 1
ATOM 740 O O . LEU A 1 93 ? 14.625 1.275 -5.451 1.00 91.25 93 LEU A O 1
ATOM 744 N N . ASP A 1 94 ? 14.865 2.945 -6.932 1.00 92.69 94 ASP A N 1
ATOM 745 C CA . ASP A 1 94 ? 14.058 3.911 -6.179 1.00 92.69 94 ASP A CA 1
ATOM 746 C C . ASP A 1 94 ? 12.610 3.427 -6.020 1.00 92.69 94 ASP A C 1
ATOM 748 O O . ASP A 1 94 ? 12.057 3.421 -4.917 1.00 92.69 94 ASP A O 1
ATOM 752 N N . ILE A 1 95 ? 11.996 2.948 -7.109 1.00 92.38 95 ILE A N 1
ATOM 753 C CA . ILE A 1 95 ? 10.625 2.420 -7.069 1.00 92.38 95 ILE A CA 1
ATOM 754 C C . ILE A 1 95 ? 10.556 1.157 -6.204 1.00 92.38 95 ILE A C 1
ATOM 756 O O . ILE A 1 95 ? 9.646 1.023 -5.386 1.00 92.38 95 ILE A O 1
ATOM 760 N N . LEU A 1 96 ? 11.520 0.243 -6.335 1.00 93.88 96 LEU A N 1
ATOM 761 C CA . LEU A 1 96 ? 11.594 -0.964 -5.507 1.00 93.88 96 LEU A CA 1
ATOM 762 C C . LEU A 1 96 ? 11.780 -0.626 -4.022 1.00 93.88 96 LEU A C 1
ATOM 764 O O . LEU A 1 96 ? 11.221 -1.307 -3.164 1.00 93.88 96 LEU A O 1
ATOM 768 N N . THR A 1 97 ? 12.495 0.455 -3.709 1.00 96.56 97 THR A N 1
ATOM 769 C CA . THR A 1 97 ? 12.643 0.954 -2.336 1.00 96.56 97 THR A CA 1
ATOM 770 C C . THR A 1 97 ? 11.311 1.460 -1.783 1.00 96.56 97 THR A C 1
ATOM 772 O O . THR A 1 97 ? 10.949 1.113 -0.657 1.00 96.56 97 THR A O 1
ATOM 775 N N . LEU A 1 98 ? 10.531 2.201 -2.578 1.00 96.94 98 LEU A N 1
ATOM 776 C CA . LEU A 1 98 ? 9.179 2.626 -2.194 1.00 96.94 98 LEU A CA 1
ATOM 777 C C . LEU A 1 98 ? 8.230 1.434 -2.007 1.00 96.94 98 LEU A C 1
ATOM 779 O O . LEU A 1 98 ? 7.477 1.400 -1.036 1.00 96.94 98 LEU A O 1
ATOM 783 N N . ILE A 1 99 ? 8.295 0.433 -2.890 1.00 97.38 99 ILE A N 1
ATOM 784 C CA . ILE A 1 99 ? 7.515 -0.808 -2.763 1.00 97.38 99 ILE A CA 1
ATOM 785 C C . ILE A 1 99 ? 7.887 -1.550 -1.477 1.00 97.38 99 ILE A C 1
ATOM 787 O O . ILE A 1 99 ? 7.004 -1.965 -0.728 1.00 97.38 99 ILE A O 1
ATOM 791 N N . SER A 1 100 ? 9.183 -1.679 -1.189 1.00 98.19 100 SER A N 1
ATOM 792 C CA . SER A 1 100 ? 9.683 -2.288 0.046 1.00 98.19 100 SER A CA 1
ATOM 793 C C . SER A 1 100 ? 9.176 -1.547 1.284 1.00 98.19 100 SER A C 1
ATOM 795 O O . SER A 1 100 ? 8.723 -2.168 2.243 1.00 98.19 100 SER A O 1
ATOM 797 N N . PHE A 1 101 ? 9.176 -0.214 1.252 1.00 98.44 101 PHE A N 1
ATOM 798 C CA . PHE A 1 101 ? 8.639 0.599 2.337 1.00 98.44 101 PHE A CA 1
ATOM 799 C C . PHE A 1 101 ? 7.128 0.405 2.532 1.00 98.44 101 PHE A C 1
ATOM 801 O O . PHE A 1 101 ? 6.685 0.186 3.656 1.00 98.44 101 PHE A O 1
ATOM 808 N N . ALA A 1 102 ? 6.341 0.395 1.454 1.00 98.25 102 ALA A N 1
ATOM 809 C CA . ALA A 1 102 ? 4.905 0.124 1.526 1.00 98.25 102 ALA A CA 1
ATOM 810 C C . ALA A 1 102 ? 4.608 -1.286 2.069 1.00 98.25 102 ALA A C 1
ATOM 812 O O . ALA A 1 102 ? 3.677 -1.480 2.847 1.00 98.25 102 ALA A O 1
ATOM 813 N N . HIS A 1 103 ? 5.433 -2.269 1.711 1.00 98.38 103 HIS A N 1
ATOM 814 C CA . HIS A 1 103 ? 5.347 -3.622 2.243 1.00 98.38 103 HIS A CA 1
ATOM 815 C C . HIS A 1 103 ? 5.545 -3.693 3.763 1.00 98.38 103 HIS A C 1
ATOM 817 O O . HIS A 1 103 ? 4.826 -4.457 4.398 1.00 98.38 103 HIS A O 1
ATOM 823 N N . LYS A 1 104 ? 6.425 -2.870 4.347 1.00 98.50 104 LYS A N 1
ATOM 824 C CA . LYS A 1 104 ? 6.614 -2.812 5.807 1.00 98.50 104 LYS A CA 1
ATOM 825 C C . LYS A 1 104 ? 5.351 -2.348 6.534 1.00 98.50 104 LYS A C 1
ATOM 827 O O . LYS A 1 104 ? 4.964 -2.965 7.514 1.00 98.50 104 LYS A O 1
ATOM 832 N N . TYR A 1 105 ? 4.636 -1.357 5.999 1.00 98.31 105 TYR A N 1
ATOM 833 C CA . TYR A 1 105 ? 3.323 -0.986 6.547 1.00 98.31 105 TYR A CA 1
ATOM 834 C C . TYR A 1 105 ? 2.300 -2.119 6.434 1.00 98.31 105 TYR A C 1
ATOM 836 O O . TYR A 1 105 ? 1.504 -2.331 7.344 1.00 98.31 105 TYR A O 1
ATOM 844 N N . LEU A 1 106 ? 2.309 -2.860 5.321 1.00 98.19 106 LEU A N 1
ATOM 845 C CA . LEU A 1 106 ? 1.417 -4.010 5.155 1.00 98.19 106 LEU A CA 1
ATOM 846 C C . LEU A 1 106 ? 1.762 -5.172 6.098 1.00 98.19 106 LEU A C 1
ATOM 848 O O . LEU A 1 106 ? 0.866 -5.951 6.408 1.00 98.19 106 LEU A O 1
ATOM 852 N N . ASP A 1 107 ? 3.010 -5.290 6.564 1.00 98.31 107 ASP A N 1
ATOM 853 C CA . ASP A 1 107 ? 3.401 -6.272 7.589 1.00 98.31 107 ASP A CA 1
ATOM 854 C C . ASP A 1 107 ? 2.743 -5.973 8.949 1.00 98.31 107 ASP A C 1
ATOM 856 O O . ASP A 1 107 ? 2.469 -6.892 9.718 1.00 98.31 107 ASP A O 1
ATOM 860 N N . GLU A 1 108 ? 2.452 -4.701 9.222 1.00 97.75 108 GLU A N 1
ATOM 861 C CA . GLU A 1 108 ? 1.796 -4.223 10.448 1.00 97.75 108 GLU A CA 1
ATOM 862 C C . GLU A 1 108 ? 0.261 -4.180 10.325 1.00 97.75 108 GLU A C 1
ATOM 864 O O . GLU A 1 108 ? -0.449 -3.896 11.289 1.00 97.75 108 GLU A O 1
ATOM 869 N N . CYS A 1 109 ? -0.277 -4.451 9.132 1.00 97.75 109 CYS A N 1
ATOM 870 C CA . CYS A 1 109 ? -1.710 -4.410 8.882 1.00 97.75 109 CYS A CA 1
ATOM 871 C C . CYS A 1 109 ? -2.420 -5.683 9.357 1.00 97.75 109 CYS A C 1
ATOM 873 O O . CYS A 1 109 ? -2.010 -6.812 9.084 1.00 97.75 109 CYS A O 1
ATOM 875 N N . HIS A 1 110 ? -3.591 -5.489 9.951 1.00 96.94 110 HIS A N 1
ATOM 876 C CA . HIS A 1 110 ? -4.504 -6.544 10.368 1.00 96.94 110 HIS A CA 1
ATOM 877 C C . HIS A 1 110 ? -5.885 -6.334 9.747 1.00 96.94 110 HIS A C 1
ATOM 879 O O . HIS A 1 110 ? -6.325 -5.200 9.555 1.00 96.94 110 HIS A O 1
ATOM 885 N N . ARG A 1 111 ? -6.592 -7.429 9.444 1.00 97.50 111 ARG A N 1
ATOM 886 C CA . ARG A 1 111 ? -7.981 -7.380 8.962 1.00 97.50 111 ARG A CA 1
ATOM 887 C C . ARG A 1 111 ? -8.892 -6.806 10.045 1.00 97.50 111 ARG A C 1
ATOM 889 O O . ARG A 1 111 ? -8.780 -7.184 11.211 1.00 97.50 111 ARG A O 1
ATOM 896 N N . MET A 1 112 ? -9.828 -5.941 9.659 1.00 95.94 112 MET A N 1
ATOM 897 C CA . MET A 1 112 ? -10.863 -5.466 10.576 1.00 95.94 112 MET A CA 1
ATOM 898 C C . MET A 1 112 ? -11.725 -6.644 11.068 1.00 95.94 112 MET A C 1
ATOM 900 O O . MET A 1 112 ? -12.214 -7.406 10.234 1.00 95.94 112 MET A O 1
ATOM 904 N N . PRO A 1 113 ? -11.982 -6.789 12.385 1.00 91.12 113 PRO A N 1
ATOM 905 C CA . PRO A 1 113 ? -12.714 -7.939 12.934 1.00 91.12 113 PRO A CA 1
ATOM 906 C C . PRO A 1 113 ? -14.124 -8.149 12.363 1.00 91.12 113 PRO A C 1
ATOM 908 O O . PRO A 1 113 ? -14.643 -9.259 12.394 1.00 91.12 113 PRO A O 1
ATOM 911 N N . ASN A 1 114 ? -14.742 -7.083 11.848 1.00 87.94 114 ASN A N 1
ATOM 912 C CA . ASN A 1 114 ? -16.124 -7.076 11.363 1.00 87.94 114 ASN A CA 1
ATOM 913 C C . ASN A 1 114 ? -16.241 -7.240 9.833 1.00 87.94 114 ASN A C 1
ATOM 915 O O . ASN A 1 114 ? -17.292 -6.927 9.271 1.00 87.94 114 ASN A O 1
ATOM 919 N N . LYS A 1 115 ? -15.169 -7.661 9.149 1.00 88.00 115 LYS A N 1
ATOM 920 C CA . LYS A 1 115 ? -15.105 -7.817 7.689 1.00 88.00 115 LYS A CA 1
ATOM 921 C C . LYS A 1 115 ? -14.837 -9.244 7.269 1.00 88.00 115 LYS A C 1
ATOM 923 O O . LYS A 1 115 ? -14.035 -9.933 7.930 1.00 88.00 115 LYS A O 1
#

InterPro domains:
  IPR012654 Conserved hypothetical protein CHP02391 [PF09509] (2-106)
  IPR012654 Conserved hypothetical protein CHP02391 [TIGR02391] (3-110)

Secondary structure (DSSP, 8-state):
----HHHHHHHHHHHHHHHHHHHH-----HHHHHHHHT-TTS-SEESS---SHHHHHHHHHHHHHHHHHHHHHHTTTTTS-GGG----HHHHHHHHHHHHHHHHHHHT-EE-TT-

pLDDT: mean 87.85, std 15.23, range [42.09, 98.5]

Sequence (115 aa):
MREDYYDAVFEAAKGLAERVRQITGLSSDGGELFQKAFAKGDPYLFFNSMQTDSEKSEFTGVKELLEAIFHLARNPAAHTPKINWRVEETKALDILTLISFAHKYLDECHRMPNK